Protein AF-A0A923ND80-F1 (afdb_monomer)

Solvent-accessible surface area (backbone atoms only — not comparable to full-atom values): 4055 Å² total; per-residue (Å²): 117,66,72,83,79,38,86,82,45,50,46,69,45,80,40,34,66,41,67,42,87,90,78,62,48,80,41,75,26,76,95,42,66,84,50,88,76,58,84,39,66,48,77,78,46,65,52,56,70,64,49,50,55,53,51,52,53,51,51,60,59,75,75,105

Sequence (64 aa):
MALLLILNLVTLLPINMRVDHEDGRTIGDLSRLTDPVKNTYAAVAVDAPFYLERFMNYMAIALR

Radius of gyration: 16.36 Å; Cα contacts (8 Å, |Δi|>4): 60; chains: 1; bounding box: 29×27×48 Å

Structure (mmCIF, N/CA/C/O backbone):
data_AF-A0A923ND80-F1
#
_entry.id   AF-A0A923ND80-F1
#
loop_
_atom_site.group_PDB
_atom_site.id
_atom_site.type_symbol
_atom_site.label_atom_id
_atom_site.label_alt_id
_atom_site.label_comp_id
_atom_site.label_asym_id
_atom_site.label_entity_id
_atom_site.label_seq_id
_atom_site.pdbx_PDB_ins_code
_atom_site.Cartn_x
_atom_site.Cartn_y
_atom_site.Cartn_z
_atom_site.occupancy
_atom_site.B_iso_or_equiv
_atom_site.auth_seq_id
_atom_site.auth_comp_id
_atom_site.auth_asym_id
_atom_site.auth_atom_id
_atom_site.pdbx_PDB_model_num
ATOM 1 N N . MET A 1 1 ? 2.924 1.118 10.892 1.00 61.38 1 MET A N 1
ATOM 2 C CA . MET A 1 1 ? 2.882 0.124 11.990 1.00 61.38 1 MET A CA 1
ATOM 3 C C . MET A 1 1 ? 1.644 -0.775 11.927 1.00 61.38 1 MET A C 1
ATOM 5 O O . MET A 1 1 ? 1.807 -1.982 11.995 1.00 61.38 1 MET A O 1
ATOM 9 N N . ALA A 1 2 ? 0.432 -0.239 11.726 1.00 63.84 2 ALA A N 1
ATOM 10 C CA . ALA A 1 2 ? -0.816 -1.022 11.755 1.00 63.84 2 ALA A CA 1
ATOM 11 C C . ALA A 1 2 ? -0.934 -2.161 10.724 1.00 63.84 2 ALA A C 1
ATOM 13 O O . ALA A 1 2 ? -1.483 -3.209 11.044 1.00 63.84 2 ALA A O 1
ATOM 14 N N . LEU A 1 3 ? -0.358 -1.991 9.528 1.00 67.50 3 LEU A N 1
ATOM 15 C CA . LEU A 1 3 ? -0.322 -3.033 8.495 1.00 67.50 3 LEU A CA 1
ATOM 16 C C . LEU A 1 3 ? 0.302 -4.354 8.982 1.00 67.50 3 LEU A C 1
ATOM 18 O O . LEU A 1 3 ? -0.128 -5.423 8.576 1.00 67.50 3 LEU A O 1
ATOM 22 N N . LEU A 1 4 ? 1.306 -4.286 9.861 1.00 74.25 4 LEU A N 1
ATOM 23 C CA . LEU A 1 4 ? 2.039 -5.469 10.320 1.00 74.25 4 LEU A CA 1
ATOM 24 C C . LEU A 1 4 ? 1.243 -6.304 11.337 1.00 74.25 4 LEU A C 1
ATOM 26 O O . LEU A 1 4 ? 1.512 -7.485 11.514 1.00 74.25 4 LEU A O 1
ATOM 30 N N . LEU A 1 5 ? 0.284 -5.683 12.025 1.00 77.88 5 LEU A N 1
ATOM 31 C CA . LEU A 1 5 ? -0.416 -6.274 13.169 1.00 77.88 5 LEU A CA 1
ATOM 32 C C . LEU A 1 5 ? -1.829 -6.748 12.818 1.00 77.88 5 LEU A C 1
ATOM 34 O O . LEU A 1 5 ? -2.440 -7.483 13.590 1.00 77.88 5 LEU A O 1
ATOM 38 N N . ILE A 1 6 ? -2.360 -6.308 11.676 1.00 81.12 6 ILE A N 1
ATOM 39 C CA . ILE A 1 6 ? -3.755 -6.506 11.300 1.00 81.12 6 ILE A CA 1
ATOM 40 C C . ILE A 1 6 ? -3.813 -7.167 9.922 1.00 81.12 6 ILE A C 1
ATOM 42 O O . ILE A 1 6 ? -3.596 -6.527 8.892 1.00 81.12 6 ILE A O 1
ATOM 46 N N . LEU A 1 7 ? -4.140 -8.461 9.922 1.00 78.81 7 LEU A N 1
ATOM 47 C CA . LEU A 1 7 ? -4.408 -9.232 8.708 1.00 78.81 7 LEU A CA 1
ATOM 48 C C . LEU A 1 7 ? -5.542 -8.580 7.902 1.00 78.81 7 LEU A C 1
ATOM 50 O O . LEU A 1 7 ? -6.569 -8.207 8.463 1.00 78.81 7 LEU A O 1
ATOM 54 N N . ASN A 1 8 ? -5.356 -8.482 6.584 1.00 83.12 8 ASN A N 1
ATOM 55 C CA . ASN A 1 8 ? -6.339 -7.977 5.614 1.00 83.12 8 ASN A CA 1
ATOM 56 C C . ASN A 1 8 ? -6.785 -6.513 5.790 1.00 83.12 8 ASN A C 1
ATOM 58 O O . ASN A 1 8 ? -7.793 -6.121 5.211 1.00 83.12 8 ASN A O 1
ATOM 62 N N . LEU A 1 9 ? -6.037 -5.679 6.524 1.00 92.94 9 LEU A N 1
ATOM 63 C CA . LEU A 1 9 ? -6.385 -4.257 6.669 1.00 92.94 9 LEU A CA 1
ATOM 64 C C . LEU A 1 9 ? -6.357 -3.483 5.339 1.00 92.94 9 LEU A C 1
ATOM 66 O O . LEU A 1 9 ? -7.090 -2.512 5.154 1.00 92.94 9 LEU A O 1
ATOM 70 N N . VAL A 1 10 ? -5.476 -3.883 4.427 1.00 94.94 10 VAL A N 1
ATOM 71 C CA . VAL A 1 10 ? -5.288 -3.234 3.128 1.00 94.94 10 VAL A CA 1
ATOM 72 C C . VAL A 1 10 ? -5.334 -4.250 2.002 1.00 94.94 10 VAL A C 1
ATOM 74 O O . VAL A 1 10 ? -4.920 -5.399 2.157 1.00 94.94 10 VAL A O 1
ATOM 77 N N . THR A 1 11 ? -5.765 -3.782 0.836 1.00 95.12 11 THR A N 1
ATOM 78 C CA . THR A 1 11 ? -5.566 -4.494 -0.427 1.00 95.12 11 THR A CA 1
ATOM 79 C C . THR A 1 11 ? -4.205 -4.114 -0.994 1.00 95.12 11 THR A C 1
ATOM 81 O O . THR A 1 11 ? -3.909 -2.930 -1.173 1.00 95.12 11 THR A O 1
ATOM 84 N N . LEU A 1 12 ? -3.381 -5.122 -1.270 1.00 94.94 12 LEU A N 1
ATOM 85 C CA . LEU A 1 12 ? -2.035 -4.958 -1.807 1.00 94.94 12 LEU A CA 1
ATOM 86 C C . LEU A 1 12 ? -2.005 -5.269 -3.307 1.00 94.94 12 LEU A C 1
ATOM 88 O O . LEU A 1 12 ? -2.477 -6.317 -3.740 1.00 94.94 12 LEU A O 1
ATOM 92 N N . LEU A 1 13 ? -1.393 -4.380 -4.085 1.00 96.06 13 LEU A N 1
ATOM 93 C CA . LEU A 1 13 ? -1.061 -4.577 -5.490 1.00 96.06 13 LEU A CA 1
ATOM 94 C C . LEU A 1 13 ? 0.409 -5.017 -5.606 1.00 96.06 13 LEU A C 1
ATOM 96 O O . LEU A 1 13 ? 1.295 -4.220 -5.285 1.00 96.06 13 LEU A O 1
ATOM 100 N N . PRO A 1 14 ? 0.706 -6.245 -6.065 1.00 96.88 14 PRO A N 1
ATOM 101 C CA . PRO A 1 14 ? 2.075 -6.656 -6.364 1.00 96.88 14 PRO A CA 1
ATOM 102 C C . PRO A 1 14 ? 2.585 -5.924 -7.614 1.00 96.88 14 PRO A C 1
ATOM 104 O O . PRO A 1 14 ? 2.074 -6.124 -8.717 1.00 96.88 14 PRO A O 1
ATOM 107 N N . ILE A 1 15 ? 3.598 -5.069 -7.462 1.00 97.56 15 ILE A N 1
ATOM 108 C CA . ILE A 1 15 ? 4.120 -4.238 -8.555 1.00 97.56 15 ILE A CA 1
ATOM 109 C C . ILE A 1 15 ? 5.601 -3.922 -8.341 1.00 97.56 15 ILE A C 1
ATOM 111 O O . ILE A 1 15 ? 6.051 -3.700 -7.219 1.00 97.56 15 ILE A O 1
ATOM 115 N N . ASN A 1 16 ? 6.363 -3.903 -9.437 1.00 98.06 16 ASN A N 1
ATOM 116 C CA . ASN A 1 16 ? 7.727 -3.397 -9.402 1.00 98.06 16 ASN A CA 1
ATOM 117 C C . ASN A 1 16 ? 7.692 -1.872 -9.356 1.00 98.06 16 ASN A C 1
ATOM 119 O O . ASN A 1 16 ? 7.136 -1.248 -10.258 1.00 98.06 16 ASN A O 1
ATOM 123 N N . MET A 1 17 ? 8.273 -1.288 -8.313 1.00 97.44 17 MET A N 1
ATO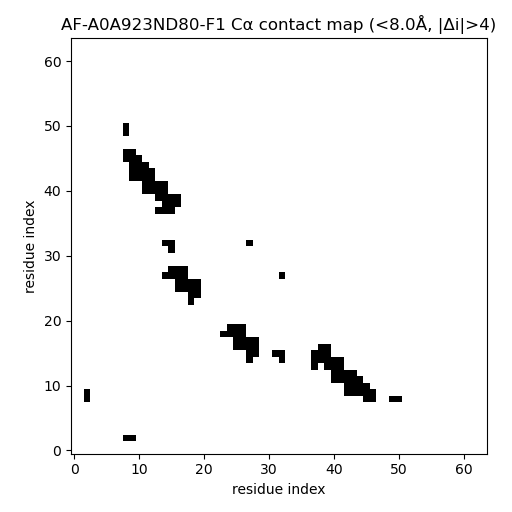M 124 C CA . MET A 1 17 ? 8.324 0.162 -8.120 1.00 97.44 17 MET A CA 1
ATOM 125 C C . MET A 1 17 ? 9.760 0.672 -8.217 1.00 97.44 17 MET A C 1
ATOM 127 O O . MET A 1 17 ? 10.706 -0.038 -7.859 1.00 97.44 17 MET A O 1
ATOM 131 N N . ARG A 1 18 ? 9.898 1.926 -8.650 1.00 96.81 18 ARG A N 1
ATOM 132 C CA . ARG A 1 18 ? 11.123 2.727 -8.584 1.00 96.81 18 ARG A CA 1
ATOM 133 C C . ARG A 1 18 ? 10.809 4.127 -8.055 1.00 96.81 18 ARG A C 1
ATOM 135 O O . ARG A 1 18 ? 9.658 4.562 -8.077 1.00 96.81 18 ARG A O 1
ATOM 142 N N . VAL A 1 19 ? 11.841 4.833 -7.612 1.00 97.38 19 VAL A N 1
ATOM 143 C CA . VAL A 1 19 ? 11.762 6.264 -7.294 1.00 97.38 19 VAL A CA 1
ATOM 144 C C . VAL A 1 19 ? 12.361 7.033 -8.465 1.00 97.38 19 VAL A C 1
ATOM 146 O O . VAL A 1 19 ? 13.442 6.683 -8.938 1.00 97.38 19 VAL A O 1
ATOM 149 N N . ASP A 1 20 ? 11.642 8.029 -8.968 1.00 96.31 20 ASP A N 1
ATOM 150 C CA . ASP A 1 20 ? 12.155 8.945 -9.982 1.00 96.31 20 ASP A CA 1
ATOM 151 C C . ASP A 1 20 ? 13.207 9.872 -9.357 1.00 96.31 20 ASP A C 1
ATOM 153 O O . ASP A 1 20 ? 12.987 10.434 -8.286 1.00 96.31 20 ASP A O 1
ATOM 157 N N . HIS A 1 21 ? 14.363 10.018 -9.999 1.00 95.62 21 HIS A N 1
ATOM 158 C CA . HIS A 1 21 ? 15.471 10.806 -9.455 1.00 95.62 21 HIS A CA 1
ATOM 159 C C . HIS A 1 21 ? 15.337 12.302 -9.742 1.00 95.62 21 HIS A C 1
ATOM 161 O O . HIS A 1 21 ? 15.955 13.098 -9.040 1.00 95.62 21 HIS A O 1
ATOM 167 N N . GLU A 1 22 ? 14.517 12.679 -10.724 1.00 96.06 22 GLU A N 1
ATOM 168 C CA . GLU A 1 22 ? 14.302 14.084 -11.081 1.00 96.06 22 GLU A CA 1
ATOM 169 C C . GLU A 1 22 ? 13.339 14.779 -10.108 1.00 96.06 22 GLU A C 1
ATOM 171 O O . GLU A 1 22 ? 13.566 15.918 -9.708 1.00 96.06 22 GLU A O 1
ATOM 176 N N . ASP A 1 23 ? 12.267 14.092 -9.695 1.00 96.25 23 ASP A N 1
ATOM 177 C CA . ASP A 1 23 ? 11.205 14.682 -8.867 1.00 96.25 23 ASP A CA 1
ATOM 178 C C . ASP A 1 23 ? 10.809 13.861 -7.629 1.00 96.25 23 ASP A C 1
ATOM 180 O O . ASP A 1 23 ? 9.932 14.269 -6.864 1.00 96.25 23 ASP A O 1
ATOM 184 N N . GLY A 1 24 ? 11.461 12.721 -7.388 1.00 96.69 24 GLY A N 1
ATOM 185 C CA . GLY A 1 24 ? 11.268 11.918 -6.181 1.00 96.69 24 GLY A CA 1
ATOM 186 C C . GLY A 1 24 ? 9.975 11.104 -6.147 1.00 96.69 24 GLY A C 1
ATOM 187 O O . GLY A 1 24 ? 9.668 10.503 -5.114 1.00 96.69 24 GLY A O 1
ATOM 188 N N . ARG A 1 25 ? 9.189 11.058 -7.228 1.00 97.38 25 ARG A N 1
ATOM 189 C CA . ARG A 1 25 ? 7.941 10.284 -7.235 1.00 97.38 25 ARG A CA 1
ATOM 190 C C . ARG A 1 25 ? 8.210 8.786 -7.176 1.00 97.38 25 ARG A C 1
ATOM 192 O O . ARG A 1 25 ? 9.011 8.243 -7.932 1.00 97.38 25 ARG A O 1
ATOM 199 N N . THR A 1 26 ? 7.439 8.092 -6.348 1.00 97.00 26 THR A N 1
ATOM 200 C CA . THR A 1 26 ? 7.391 6.628 -6.336 1.00 97.00 26 THR A CA 1
ATOM 201 C C . THR A 1 26 ? 6.427 6.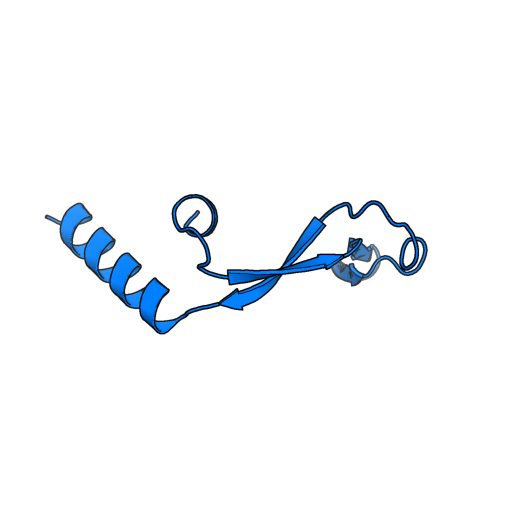149 -7.418 1.00 97.00 26 THR A C 1
ATOM 203 O O . THR A 1 26 ? 5.216 6.340 -7.307 1.00 97.00 26 THR A O 1
ATOM 206 N N . ILE A 1 27 ? 6.958 5.536 -8.473 1.00 96.50 27 ILE A N 1
ATOM 207 C CA . ILE A 1 27 ? 6.211 5.134 -9.672 1.00 96.50 27 ILE A CA 1
ATOM 208 C C . ILE A 1 27 ? 6.487 3.675 -10.036 1.00 96.50 27 ILE A C 1
ATOM 210 O O . ILE A 1 27 ? 7.460 3.077 -9.577 1.00 96.50 27 ILE A O 1
ATOM 214 N N . GLY A 1 28 ? 5.637 3.098 -10.887 1.00 96.38 28 GLY A N 1
ATOM 215 C CA . GLY A 1 28 ? 5.894 1.779 -11.458 1.00 96.38 28 GLY A CA 1
ATOM 216 C C . GLY A 1 28 ? 7.201 1.765 -12.254 1.00 96.38 28 GLY A C 1
ATOM 217 O O . GLY A 1 28 ? 7.481 2.671 -13.044 1.00 96.38 28 GLY A O 1
ATOM 218 N N . ASP A 1 29 ? 8.006 0.729 -12.054 1.00 97.12 29 ASP A N 1
ATOM 219 C CA . ASP A 1 29 ? 9.202 0.492 -12.846 1.00 97.12 29 ASP A CA 1
ATOM 220 C C . ASP A 1 29 ? 8.815 -0.125 -14.194 1.00 97.12 29 ASP A C 1
ATOM 222 O O . ASP A 1 29 ? 8.580 -1.330 -14.318 1.00 97.12 29 ASP A O 1
ATOM 226 N N . LEU A 1 30 ? 8.750 0.730 -15.216 1.00 94.62 30 LEU A N 1
ATOM 227 C CA . LEU A 1 30 ? 8.385 0.345 -16.579 1.00 94.62 30 LEU A CA 1
ATOM 228 C C . LEU A 1 30 ? 9.332 -0.708 -17.168 1.00 94.62 30 LEU A C 1
ATOM 230 O O . LEU A 1 30 ? 8.887 -1.550 -17.945 1.00 94.62 30 LEU A O 1
ATOM 234 N N . SER A 1 31 ? 10.610 -0.704 -16.777 1.00 96.50 31 SER A N 1
ATOM 235 C CA . SER A 1 31 ? 11.595 -1.671 -17.278 1.00 96.50 31 SER A CA 1
ATOM 236 C C . SER A 1 31 ? 11.352 -3.090 -16.754 1.00 96.50 31 SER A C 1
ATOM 238 O O . SER A 1 31 ? 11.766 -4.066 -17.376 1.00 96.50 31 SER A O 1
ATOM 240 N N . ARG A 1 32 ? 10.624 -3.212 -15.638 1.00 96.69 32 ARG A N 1
ATOM 241 C CA . ARG A 1 32 ? 10.317 -4.473 -14.949 1.00 96.69 32 ARG A CA 1
ATOM 242 C C . ARG A 1 32 ? 8.819 -4.757 -14.884 1.00 96.69 32 ARG A C 1
ATOM 244 O O . ARG A 1 32 ? 8.351 -5.492 -14.009 1.00 96.69 32 ARG A O 1
ATOM 251 N N . LEU A 1 33 ? 8.050 -4.186 -15.809 1.00 93.50 33 LEU A N 1
ATOM 252 C CA . LEU A 1 33 ? 6.596 -4.326 -15.833 1.00 93.50 33 LEU A CA 1
ATOM 253 C C . LEU A 1 33 ? 6.171 -5.798 -15.975 1.00 93.50 33 LEU A C 1
ATOM 255 O O . LEU A 1 33 ? 5.320 -6.281 -15.223 1.00 93.50 33 LEU A O 1
ATOM 259 N N . THR A 1 34 ? 6.818 -6.518 -16.892 1.00 95.81 34 THR A N 1
ATOM 260 C CA . THR A 1 34 ? 6.543 -7.928 -17.212 1.00 95.81 34 THR A CA 1
ATOM 261 C C . THR A 1 34 ? 7.358 -8.924 -16.386 1.00 95.81 34 THR A C 1
ATOM 263 O O . THR A 1 34 ? 7.113 -10.123 -16.486 1.00 95.81 34 THR A O 1
ATOM 266 N N . ASP A 1 35 ? 8.290 -8.456 -15.549 1.00 97.31 35 ASP A N 1
ATOM 267 C CA . ASP A 1 35 ? 9.082 -9.313 -14.659 1.00 97.31 35 ASP A CA 1
ATOM 268 C C . ASP A 1 35 ? 8.140 -10.055 -13.690 1.00 97.31 35 ASP A C 1
ATOM 270 O O . ASP A 1 35 ? 7.364 -9.396 -12.983 1.00 97.31 35 ASP A O 1
ATOM 274 N N . PRO A 1 36 ? 8.150 -11.400 -13.654 1.00 96.06 36 PRO A N 1
ATOM 275 C CA . PRO A 1 36 ? 7.261 -12.164 -12.784 1.00 96.06 36 PRO A CA 1
ATOM 276 C C . PRO A 1 36 ? 7.582 -11.972 -11.296 1.00 96.06 36 PRO A C 1
ATOM 278 O O . PRO A 1 36 ? 6.697 -12.148 -10.458 1.00 96.06 36 PRO A O 1
ATOM 281 N N . VAL A 1 37 ? 8.812 -11.585 -10.948 1.00 96.94 37 VAL A N 1
ATOM 282 C CA . VAL A 1 37 ? 9.227 -11.354 -9.563 1.00 96.94 37 VAL A CA 1
ATOM 283 C C . VAL A 1 37 ? 9.015 -9.881 -9.212 1.00 96.94 37 VAL A C 1
ATOM 285 O O . VAL A 1 37 ? 9.628 -8.984 -9.794 1.00 96.94 37 VAL A O 1
ATOM 288 N N . LYS A 1 38 ? 8.128 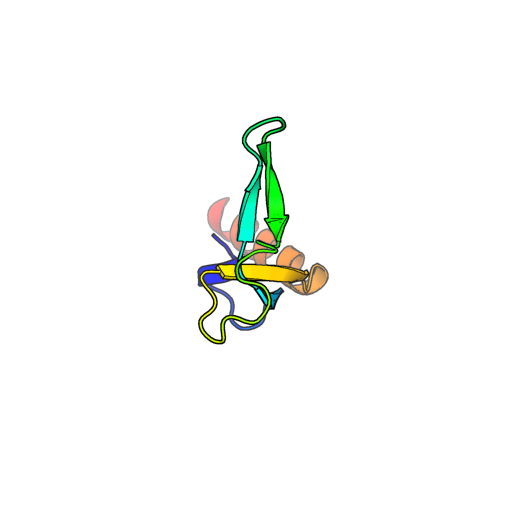-9.616 -8.245 1.00 96.88 38 LYS A N 1
ATOM 289 C CA . LYS A 1 38 ? 7.806 -8.254 -7.793 1.00 96.88 38 LYS A CA 1
ATOM 290 C C . LYS A 1 38 ? 8.649 -7.855 -6.584 1.00 96.88 38 LYS A C 1
ATOM 292 O O . LYS A 1 38 ? 8.745 -8.603 -5.616 1.00 96.88 38 LYS A O 1
ATOM 297 N N . ASN A 1 39 ? 9.245 -6.666 -6.638 1.00 95.31 39 ASN A N 1
ATOM 298 C CA . ASN A 1 39 ? 10.092 -6.126 -5.572 1.00 95.31 39 ASN A CA 1
ATOM 299 C C . ASN A 1 39 ? 9.297 -5.465 -4.430 1.00 95.31 39 ASN A C 1
ATOM 301 O O . ASN A 1 39 ? 9.876 -5.142 -3.395 1.00 95.31 39 ASN A O 1
ATOM 305 N N . THR A 1 40 ? 7.998 -5.211 -4.615 1.00 96.19 40 THR A N 1
ATOM 306 C CA . THR A 1 40 ? 7.168 -4.454 -3.673 1.00 96.19 40 THR A CA 1
ATOM 307 C C . THR A 1 40 ? 5.683 -4.788 -3.821 1.00 96.19 40 THR A C 1
ATOM 309 O O . THR A 1 40 ? 5.226 -5.332 -4.829 1.00 96.19 40 THR A O 1
ATOM 312 N N . TYR A 1 41 ? 4.933 -4.448 -2.771 1.00 95.25 41 TYR A N 1
ATOM 313 C CA . TYR A 1 41 ? 3.480 -4.520 -2.695 1.00 95.25 41 TYR A CA 1
ATOM 314 C C . TYR A 1 41 ? 2.932 -3.146 -2.297 1.00 95.25 41 TYR A C 1
ATOM 316 O O . TYR A 1 41 ? 3.150 -2.690 -1.175 1.00 95.25 41 TYR A O 1
ATOM 324 N N . ALA A 1 42 ? 2.236 -2.473 -3.210 1.00 94.75 42 ALA A N 1
ATOM 325 C CA . ALA A 1 42 ? 1.645 -1.164 -2.950 1.00 94.75 42 ALA A CA 1
ATOM 326 C C . ALA A 1 42 ? 0.257 -1.319 -2.313 1.00 94.75 42 ALA A C 1
ATOM 328 O O . ALA A 1 42 ? -0.592 -2.026 -2.848 1.00 94.75 42 ALA A O 1
ATOM 329 N N . ALA A 1 43 ? -0.002 -0.651 -1.189 1.00 95.25 43 ALA A N 1
ATOM 330 C CA . ALA A 1 43 ? -1.347 -0.597 -0.619 1.00 95.25 43 ALA A CA 1
ATOM 331 C C . ALA A 1 43 ? -2.232 0.337 -1.459 1.00 95.25 43 ALA A C 1
ATOM 333 O O . ALA A 1 43 ? -1.940 1.526 -1.565 1.00 95.25 43 ALA A O 1
ATOM 334 N N . VAL A 1 44 ? -3.296 -0.203 -2.056 1.00 96.12 44 VAL A N 1
ATOM 335 C CA . VAL A 1 44 ? -4.187 0.535 -2.978 1.00 96.12 44 VAL A CA 1
ATOM 336 C C . VAL A 1 44 ? -5.588 0.768 -2.418 1.00 96.12 44 VAL A C 1
ATOM 338 O O . VAL A 1 44 ? -6.301 1.644 -2.894 1.00 96.12 44 VAL A O 1
ATOM 341 N N . ALA A 1 45 ? -5.981 0.015 -1.391 1.00 96.12 45 ALA A N 1
ATOM 342 C CA . ALA A 1 45 ? -7.212 0.239 -0.641 1.00 96.12 45 ALA A CA 1
ATOM 343 C C . ALA A 1 45 ? -6.994 -0.112 0.832 1.00 96.12 45 ALA A C 1
ATOM 345 O O . ALA A 1 45 ? -6.139 -0.940 1.150 1.00 96.12 45 ALA A O 1
ATOM 346 N N . VAL A 1 46 ? -7.775 0.501 1.720 1.00 95.69 46 VAL A N 1
ATOM 347 C CA . VAL A 1 46 ? -7.727 0.284 3.170 1.00 95.69 46 VAL A CA 1
ATOM 348 C C . VAL A 1 46 ? -9.143 0.201 3.727 1.00 95.69 46 VAL A C 1
ATOM 350 O O . VAL A 1 46 ? -10.006 0.985 3.331 1.00 95.69 46 VAL A O 1
ATOM 353 N N . ASP A 1 47 ? -9.374 -0.715 4.665 1.00 95.81 47 ASP A N 1
ATOM 354 C CA . ASP A 1 47 ? -10.589 -0.714 5.482 1.00 95.81 47 ASP A CA 1
ATOM 355 C C . ASP A 1 47 ? -10.480 0.391 6.547 1.00 95.81 47 ASP A C 1
ATOM 357 O O . ASP A 1 47 ? -10.022 0.185 7.675 1.00 95.81 47 ASP A O 1
ATOM 361 N N . ALA A 1 48 ? -10.816 1.618 6.142 1.00 95.31 48 ALA A N 1
ATOM 362 C CA . ALA A 1 48 ? -10.687 2.800 6.988 1.00 95.31 48 ALA A CA 1
ATOM 363 C C . ALA A 1 48 ? -11.594 2.769 8.237 1.0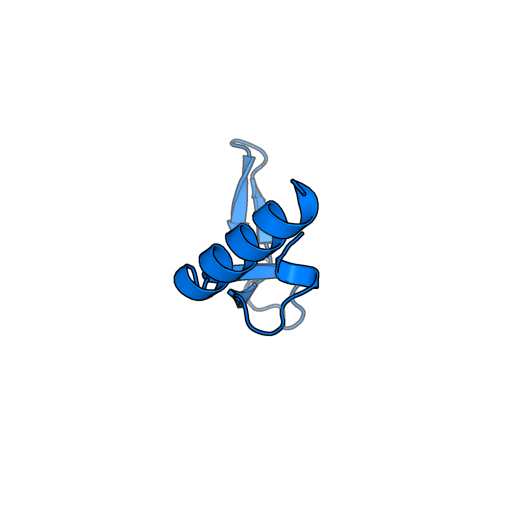0 95.31 48 ALA A C 1
ATOM 365 O O . ALA A 1 48 ? -11.086 3.107 9.311 1.00 95.31 48 ALA A O 1
ATOM 366 N N . PRO A 1 49 ? -12.882 2.361 8.163 1.00 95.56 49 PRO A N 1
ATOM 367 C CA . PRO A 1 49 ? -13.722 2.235 9.354 1.00 95.56 49 PRO A CA 1
ATOM 368 C C . PRO A 1 49 ? -13.138 1.264 10.381 1.00 95.56 49 PRO A C 1
ATOM 370 O O . PRO A 1 49 ? -13.002 1.625 11.553 1.00 95.56 49 PRO A O 1
ATOM 373 N N . PHE A 1 50 ? -12.711 0.078 9.937 1.00 92.62 50 PHE A N 1
ATOM 374 C CA . PHE A 1 50 ? -12.093 -0.907 10.820 1.00 92.62 50 PHE A CA 1
ATOM 375 C C . PHE A 1 50 ? -10.795 -0.379 11.437 1.00 92.62 50 PHE A C 1
ATOM 377 O O . PHE A 1 50 ? -10.558 -0.527 12.640 1.00 92.62 50 PHE A O 1
ATOM 384 N N . TYR A 1 51 ? -9.951 0.271 10.629 1.00 93.56 51 TYR A N 1
ATOM 385 C CA . TYR A 1 51 ? -8.713 0.868 11.120 1.00 93.56 51 TYR A CA 1
ATOM 386 C C . TYR A 1 51 ? -8.969 1.897 12.219 1.00 93.56 51 TYR A C 1
ATOM 388 O O . TYR A 1 51 ? -8.318 1.852 13.265 1.00 93.56 51 TYR A O 1
ATOM 396 N N . LEU A 1 52 ? -9.910 2.814 11.988 1.00 94.38 52 LEU A N 1
ATOM 397 C CA . LEU A 1 52 ? -10.203 3.897 12.917 1.00 94.38 52 LEU A CA 1
ATOM 398 C C . LEU A 1 52 ? -10.735 3.362 14.247 1.00 94.38 52 LE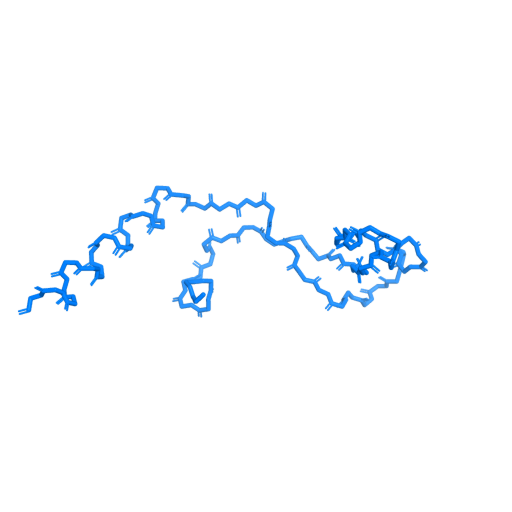U A C 1
ATOM 400 O O . LEU A 1 52 ? -10.272 3.797 15.299 1.00 94.38 52 LEU A O 1
ATOM 404 N N . GLU A 1 53 ? -11.648 2.391 14.216 1.00 94.06 53 GLU A N 1
ATOM 405 C CA . GLU A 1 53 ? -12.167 1.752 15.428 1.00 94.06 53 GLU A CA 1
ATOM 406 C C . GLU A 1 53 ? -11.030 1.146 16.264 1.00 94.06 53 GLU A C 1
ATOM 408 O O . GLU A 1 53 ? -10.893 1.426 17.459 1.00 94.06 53 GLU A O 1
ATOM 413 N N . ARG A 1 54 ? -10.159 0.356 15.625 1.00 91.31 54 ARG A N 1
ATOM 414 C CA . ARG A 1 54 ? -9.010 -0.268 16.294 1.00 91.31 54 ARG A CA 1
ATOM 415 C C . ARG A 1 54 ? -8.051 0.771 16.849 1.00 91.31 54 ARG A C 1
ATOM 417 O O . ARG A 1 54 ? -7.615 0.640 17.991 1.00 91.31 54 ARG A O 1
ATOM 424 N N . PHE A 1 55 ? -7.744 1.798 16.064 1.00 92.62 55 PHE A N 1
ATOM 425 C CA . PHE A 1 55 ? -6.870 2.885 16.479 1.00 92.62 55 PHE A CA 1
ATOM 426 C C . PHE A 1 55 ? -7.407 3.593 17.729 1.00 92.62 55 PHE A C 1
ATOM 428 O O . PHE A 1 55 ? -6.677 3.732 18.709 1.00 92.62 55 PHE A O 1
ATOM 435 N N . MET A 1 56 ? -8.687 3.974 17.736 1.00 95.56 56 MET A N 1
ATOM 436 C CA . MET A 1 56 ? -9.307 4.652 18.878 1.00 95.56 56 MET A CA 1
ATOM 437 C C . MET A 1 56 ? -9.323 3.771 20.130 1.00 95.56 56 MET A C 1
ATOM 439 O O . MET A 1 56 ? -8.986 4.246 21.215 1.00 95.56 56 MET A O 1
ATOM 443 N N . ASN A 1 57 ? -9.630 2.481 19.981 1.00 93.88 57 ASN A N 1
ATOM 444 C CA . ASN A 1 57 ? -9.596 1.526 21.089 1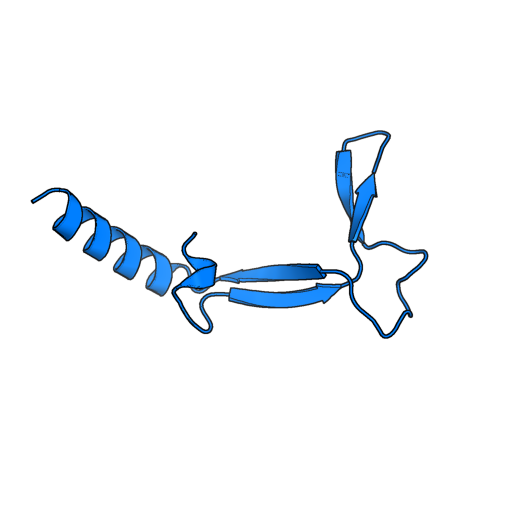.00 93.88 57 ASN A CA 1
ATOM 445 C C . ASN A 1 57 ? -8.182 1.379 21.676 1.00 93.88 57 ASN A C 1
ATOM 447 O O . ASN A 1 57 ? -8.026 1.387 22.897 1.00 93.88 57 ASN A O 1
ATOM 451 N N . TYR A 1 58 ? -7.143 1.306 20.835 1.00 91.25 58 TYR A N 1
ATOM 452 C CA . TYR A 1 58 ? -5.755 1.277 21.309 1.00 91.25 58 TYR A CA 1
ATOM 453 C C . TYR A 1 58 ? -5.366 2.560 22.042 1.00 91.25 58 TYR A C 1
ATOM 455 O O . TYR A 1 58 ? -4.777 2.482 23.119 1.00 91.25 58 TYR A O 1
ATOM 463 N N . MET A 1 59 ? -5.720 3.727 21.501 1.00 94.25 59 MET A N 1
ATOM 464 C CA . MET A 1 59 ? -5.432 5.011 22.146 1.00 94.25 59 MET A CA 1
ATOM 465 C C . MET A 1 59 ? -6.130 5.134 23.505 1.00 94.25 59 MET A C 1
ATOM 467 O O . MET A 1 59 ? -5.514 5.578 24.467 1.00 94.25 59 MET A O 1
ATOM 471 N N . ALA A 1 60 ? -7.382 4.689 23.617 1.00 94.38 60 ALA A N 1
ATOM 472 C CA . ALA A 1 60 ? -8.127 4.720 24.874 1.00 94.38 60 ALA A CA 1
ATOM 473 C C . ALA A 1 60 ? -7.536 3.800 25.956 1.00 94.38 60 ALA A C 1
ATOM 475 O O . ALA A 1 60 ? -7.651 4.106 27.140 1.00 94.38 60 ALA A O 1
ATOM 476 N N . ILE A 1 61 ? -6.917 2.680 25.567 1.00 93.50 61 ILE A N 1
ATOM 477 C CA . ILE A 1 61 ? -6.196 1.795 26.493 1.00 93.50 61 ILE A CA 1
ATOM 478 C C . ILE A 1 61 ? -4.855 2.416 26.891 1.00 93.50 61 ILE A C 1
A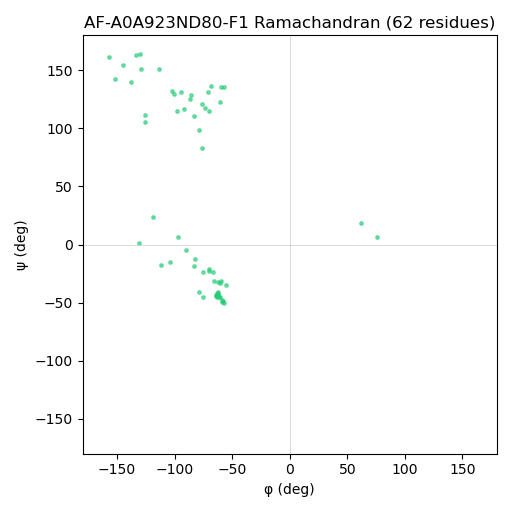TOM 480 O 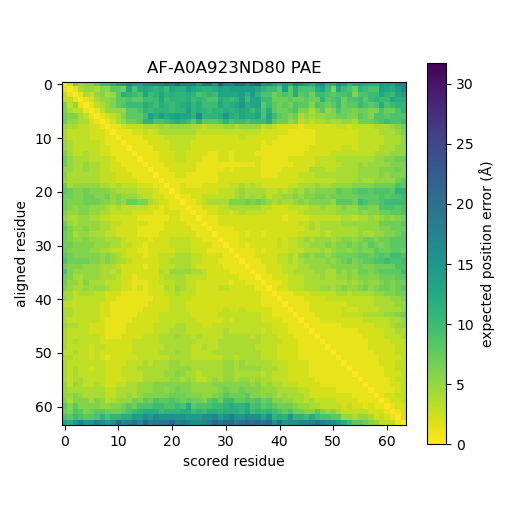O . ILE A 1 61 ? -4.517 2.412 28.066 1.00 93.50 61 ILE A O 1
ATOM 484 N N . ALA A 1 62 ? -4.101 2.951 25.929 1.00 90.56 62 ALA A N 1
ATOM 485 C CA . ALA A 1 62 ? -2.764 3.497 26.167 1.00 90.56 62 ALA A CA 1
ATOM 486 C C . ALA A 1 62 ? -2.761 4.805 26.979 1.00 90.56 62 ALA A C 1
ATOM 488 O O . ALA A 1 62 ? -1.740 5.157 27.561 1.00 90.56 62 ALA A O 1
ATOM 489 N N . LEU A 1 63 ? -3.878 5.538 26.978 1.00 84.31 63 LEU A N 1
ATOM 490 C CA . LEU A 1 63 ? -4.053 6.800 27.706 1.00 84.31 63 LEU A CA 1
ATOM 491 C C . LEU A 1 63 ? -4.747 6.633 29.072 1.00 84.31 63 LEU A C 1
ATOM 493 O O . LEU A 1 63 ? -5.075 7.639 29.703 1.00 84.31 63 LEU A O 1
ATOM 497 N N . ARG A 1 64 ? -5.001 5.396 29.513 1.00 65.19 64 ARG A N 1
ATOM 498 C CA . ARG A 1 64 ? -5.412 5.074 30.889 1.00 65.19 64 ARG A CA 1
ATOM 499 C C . ARG A 1 64 ? -4.196 4.759 31.746 1.00 65.19 64 ARG A C 1
ATOM 501 O O . ARG A 1 64 ? -4.263 5.106 32.943 1.00 65.19 64 ARG A O 1
#

Foldseek 3Di:
DVVVVDPPQFDWDQAAW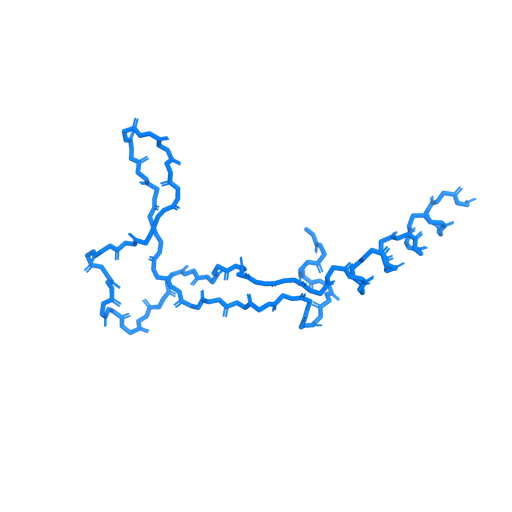DADPVPRDIGGDPVCGVPPDGPDIDGDGGPVVVVVVVVVVVVVVVVD

Mean predicted aligned error: 4.42 Å

pLDDT: mean 92.01, std 8.63, range [61.38, 98.06]

Organism: Weissella confusa (NCBI:txid1583)

Secondary structure (DSSP, 8-state):
-HHHHSTTSEEEEEE-EEE-TTT--EEE-GGGSS-SS-SEEEEEEE-HHHHHHHHHHHHHHHT-